Protein AF-I9LHC0-F1 (afdb_monomer)

pLDDT: mean 90.41, std 7.21, range [57.91, 95.38]

Organism: NCBI:txid1149862

Mean predicted aligned error: 3.71 Å

Foldseek 3Di:
DDKFKWKWWAAPVRDIDTDGGLVVVCVVVVHDSVVSVVVVCVVCVRTDMDIDIDDD

Nearest PDB structures (foldseek):
  1u3e-assembly1_M  TM=3.967E-01  e=2.848E+00  Okubovirus SPO1
  2npt-assembly1_A  TM=3.620E-01  e=2.068E+00  Homo sapiens
  2npt-assembly2_C  TM=3.607E-01  e=3.036E+00  Homo sapiens
  2o2v-assembly1_A  TM=3.426E-01  e=3.922E+00  Homo sapiens

Structure (mmCIF, N/CA/C/O backbone):
data_AF-I9LHC0-F1
#
_entry.id   AF-I9LHC0-F1
#
loop_
_atom_site.group_PDB
_atom_site.id
_atom_site.type_symbol
_atom_site.label_atom_id
_atom_site.label_alt_id
_atom_site.label_comp_id
_atom_site.label_asym_id
_atom_site.label_entity_id
_atom_site.label_seq_id
_atom_site.pdbx_PDB_ins_code
_atom_site.Cartn_x
_atom_site.Cartn_y
_atom_site.Cartn_z
_atom_site.occupancy
_atom_site.B_iso_or_equiv
_atom_site.auth_seq_id
_atom_site.auth_comp_id
_atom_site.auth_asym_id
_atom_site.auth_atom_id
_atom_site.pdbx_PDB_model_num
ATOM 1 N N . MET A 1 1 ? -14.459 7.190 15.634 1.00 57.91 1 MET A N 1
ATOM 2 C CA . MET A 1 1 ? -13.643 7.478 14.436 1.00 57.91 1 MET A CA 1
ATOM 3 C C . MET A 1 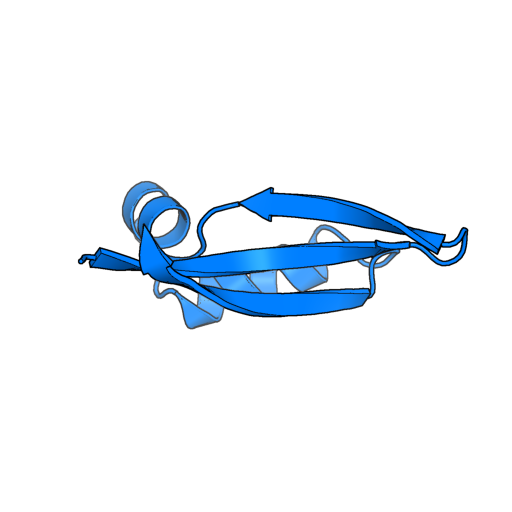1 ? -12.666 6.342 14.253 1.00 57.91 1 MET A C 1
ATOM 5 O O . MET A 1 1 ? -11.751 6.200 15.063 1.00 57.91 1 MET A O 1
ATOM 9 N N . THR A 1 2 ? -12.894 5.512 13.244 1.00 70.44 2 THR A N 1
ATOM 10 C CA . THR A 1 2 ? -11.994 4.402 12.926 1.00 70.44 2 THR A CA 1
ATOM 11 C C . THR A 1 2 ? -10.894 4.962 12.033 1.00 70.44 2 THR A C 1
ATOM 13 O O . THR A 1 2 ? -11.163 5.565 10.997 1.00 70.44 2 THR A O 1
ATOM 16 N N . LYS A 1 3 ? -9.641 4.856 12.480 1.00 77.81 3 LYS A N 1
ATO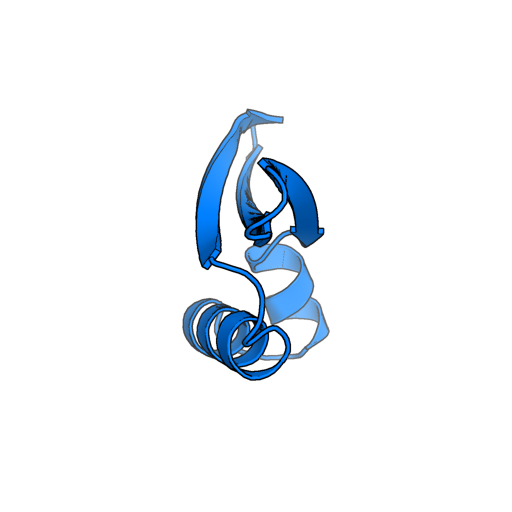M 17 C CA . LYS A 1 3 ? -8.483 5.204 11.654 1.00 77.81 3 LYS A CA 1
ATOM 18 C C . LYS A 1 3 ? -8.170 4.002 10.785 1.00 77.81 3 LYS A C 1
ATOM 20 O O . LYS A 1 3 ? -8.034 2.909 11.328 1.00 77.81 3 LYS A O 1
ATOM 25 N N . THR A 1 4 ? -7.998 4.212 9.489 1.00 85.62 4 THR A N 1
ATOM 26 C CA . THR A 1 4 ? -7.525 3.156 8.601 1.00 85.62 4 THR A CA 1
ATOM 27 C C . THR A 1 4 ? -6.319 3.593 7.791 1.00 85.62 4 THR A C 1
ATOM 29 O O . THR A 1 4 ? -6.074 4.786 7.608 1.00 85.62 4 THR A O 1
ATOM 32 N N . ARG A 1 5 ? -5.518 2.627 7.351 1.00 90.31 5 ARG A N 1
ATOM 33 C CA . ARG A 1 5 ? -4.310 2.881 6.575 1.00 90.31 5 ARG A CA 1
ATOM 34 C C . ARG A 1 5 ? -4.578 2.569 5.112 1.00 90.31 5 ARG A C 1
ATOM 36 O O . ARG A 1 5 ? -4.854 1.430 4.757 1.00 90.31 5 ARG A O 1
ATOM 43 N N . VAL A 1 6 ? -4.445 3.578 4.264 1.00 93.94 6 VAL A N 1
ATOM 44 C CA . VAL A 1 6 ? -4.732 3.501 2.831 1.00 93.94 6 VAL A CA 1
ATOM 45 C C . VAL A 1 6 ? -3.432 3.614 2.044 1.00 93.94 6 VAL A C 1
ATOM 47 O O . VAL A 1 6 ? -2.585 4.465 2.339 1.00 93.94 6 VAL A O 1
ATOM 50 N N . ALA A 1 7 ? -3.275 2.748 1.046 1.00 94.19 7 ALA A N 1
ATOM 51 C CA . ALA A 1 7 ? -2.173 2.791 0.097 1.00 94.19 7 ALA A CA 1
ATOM 52 C C . ALA A 1 7 ? -2.525 3.674 -1.108 1.00 94.19 7 ALA A C 1
ATOM 54 O O . ALA A 1 7 ? -3.578 3.520 -1.725 1.00 94.19 7 ALA A O 1
ATOM 55 N N . TYR A 1 8 ? -1.610 4.568 -1.469 1.00 94.75 8 TYR A N 1
ATOM 56 C CA . TYR A 1 8 ? -1.695 5.430 -2.644 1.00 94.75 8 TYR A CA 1
ATOM 57 C C . TYR A 1 8 ? -0.463 5.232 -3.522 1.00 94.75 8 TYR A C 1
ATOM 59 O O . TYR A 1 8 ? 0.658 5.405 -3.045 1.00 94.75 8 TYR A O 1
ATOM 67 N N . GLY A 1 9 ? -0.657 4.903 -4.795 1.00 94.94 9 GLY A N 1
ATOM 68 C CA . GLY A 1 9 ? 0.408 4.810 -5.789 1.00 94.94 9 GLY A CA 1
ATOM 69 C C . GLY A 1 9 ? 0.491 6.079 -6.631 1.00 94.94 9 GLY A C 1
ATOM 70 O O . GLY A 1 9 ? -0.501 6.482 -7.233 1.00 94.94 9 GLY A O 1
ATOM 71 N N . VAL A 1 10 ? 1.666 6.702 -6.696 1.00 94.19 10 VAL A N 1
ATOM 72 C CA . VAL A 1 10 ? 1.929 7.856 -7.569 1.00 94.19 10 VAL A CA 1
ATOM 73 C C . VAL A 1 10 ? 2.723 7.385 -8.781 1.00 94.19 10 VAL A C 1
ATOM 75 O O . VAL A 1 10 ? 3.821 6.849 -8.631 1.00 94.19 10 VAL A O 1
ATOM 78 N N . HIS A 1 11 ? 2.172 7.573 -9.976 1.00 93.31 11 HIS A N 1
ATOM 79 C CA . HIS A 1 11 ? 2.849 7.245 -11.228 1.00 93.31 11 HIS A CA 1
ATOM 80 C C . HIS A 1 11 ? 3.697 8.428 -11.717 1.00 93.31 11 HIS A C 1
ATOM 82 O O . HIS A 1 11 ? 3.424 9.584 -11.393 1.00 93.31 11 HIS A O 1
ATOM 88 N N . ALA A 1 12 ? 4.714 8.155 -12.538 1.00 87.81 12 ALA A N 1
ATOM 89 C CA . ALA A 1 12 ? 5.632 9.178 -13.051 1.00 87.81 12 ALA A CA 1
ATOM 90 C C . ALA A 1 12 ? 4.941 10.279 -13.882 1.00 87.81 12 ALA A C 1
ATOM 92 O O . ALA A 1 12 ? 5.468 11.378 -14.012 1.00 87.81 12 ALA A O 1
ATOM 93 N N . ASN A 1 13 ? 3.742 10.010 -14.405 1.00 89.75 13 ASN A N 1
ATOM 94 C CA . ASN A 1 13 ? 2.926 10.988 -15.132 1.00 89.75 13 ASN A CA 1
ATOM 95 C C . ASN A 1 13 ? 2.142 11.954 -14.217 1.00 89.75 13 ASN A C 1
ATOM 97 O O . ASN A 1 13 ? 1.334 12.728 -14.717 1.00 89.75 13 ASN A O 1
ATOM 101 N N . GLY A 1 14 ? 2.338 11.888 -12.895 1.00 87.25 14 GLY A N 1
ATOM 102 C CA . GLY A 1 14 ? 1.670 12.748 -11.914 1.00 87.25 14 GLY A CA 1
ATOM 103 C C . GLY A 1 14 ? 0.324 12.221 -11.410 1.00 87.25 14 GLY A C 1
ATOM 104 O O . GLY A 1 14 ? -0.221 12.771 -10.453 1.00 87.25 14 GLY A O 1
ATOM 105 N N . ASN A 1 15 ? -0.200 11.133 -11.982 1.00 92.81 15 ASN A N 1
ATOM 106 C CA . ASN A 1 15 ? -1.459 10.554 -11.522 1.00 92.81 15 ASN A CA 1
ATOM 107 C C . ASN A 1 15 ? -1.276 9.833 -10.183 1.00 92.81 15 ASN A C 1
ATOM 109 O O . ASN A 1 15 ? -0.333 9.059 -9.996 1.00 92.81 15 ASN A O 1
ATOM 113 N N . THR A 1 16 ? -2.220 10.056 -9.269 1.00 93.12 16 THR A N 1
ATOM 114 C CA . THR A 1 16 ? -2.300 9.351 -7.986 1.00 93.12 16 THR A CA 1
ATOM 115 C C . THR A 1 16 ? -3.473 8.383 -8.009 1.00 93.12 16 THR A C 1
ATOM 117 O O . THR A 1 16 ? -4.603 8.777 -8.285 1.00 93.12 16 THR A O 1
ATOM 120 N N . TYR A 1 17 ? -3.205 7.128 -7.675 1.00 92.00 17 TYR A N 1
ATOM 121 C CA . TYR A 1 17 ? -4.189 6.058 -7.613 1.00 92.00 17 TYR A CA 1
ATOM 122 C C . TYR A 1 17 ? -4.351 5.611 -6.165 1.00 92.00 17 TYR A C 1
ATOM 124 O O . TYR A 1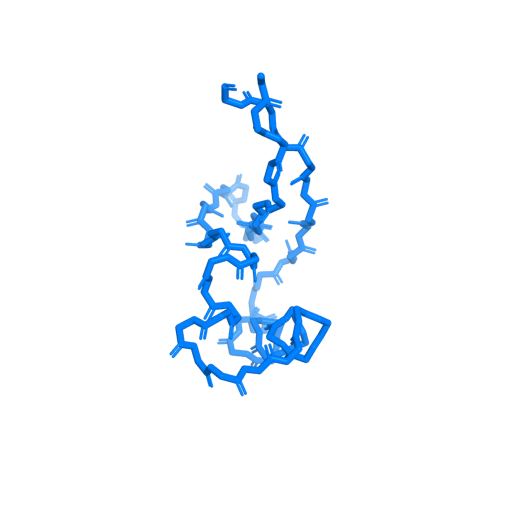 17 ? -3.367 5.314 -5.486 1.00 92.00 17 TYR A O 1
ATOM 132 N N . ARG A 1 18 ? -5.593 5.554 -5.682 1.00 91.94 18 ARG A N 1
ATOM 133 C CA . ARG A 1 18 ? -5.909 4.862 -4.431 1.00 91.94 18 ARG A CA 1
ATOM 134 C C . ARG A 1 18 ? -5.854 3.370 -4.727 1.00 91.94 18 ARG A C 1
ATOM 136 O O . ARG A 1 18 ? -6.599 2.909 -5.583 1.00 91.94 18 ARG A O 1
ATOM 143 N N . LEU A 1 19 ? -4.941 2.665 -4.070 1.00 89.19 19 LEU A N 1
ATOM 144 C CA . LEU A 1 19 ? -4.769 1.232 -4.257 1.00 89.19 19 LEU A CA 1
ATOM 145 C C . LEU A 1 19 ? -5.818 0.524 -3.408 1.00 89.19 19 LEU A C 1
ATOM 147 O O . LEU A 1 19 ? -6.880 0.242 -3.934 1.00 89.19 19 LEU A O 1
ATOM 151 N N . GLU A 1 20 ? -5.604 0.351 -2.102 1.00 87.56 20 GLU A N 1
ATOM 152 C CA . GLU A 1 20 ? -6.598 -0.258 -1.204 1.00 87.56 20 GLU A CA 1
ATOM 153 C C . GLU A 1 20 ? -6.412 0.188 0.260 1.00 87.56 20 GLU A C 1
ATOM 155 O O . GLU A 1 20 ? -5.410 0.816 0.627 1.00 87.56 20 GLU A O 1
ATOM 160 N N . ASP A 1 21 ? -7.389 -0.150 1.108 1.00 92.56 21 ASP A N 1
ATOM 161 C CA . ASP A 1 21 ? -7.230 -0.171 2.563 1.00 92.56 21 ASP A CA 1
ATOM 162 C C . ASP A 1 21 ? -6.304 -1.329 2.947 1.00 92.56 21 ASP A C 1
ATOM 164 O O . ASP A 1 21 ? -6.645 -2.500 2.791 1.00 92.56 21 ASP A O 1
ATOM 168 N N . THR A 1 22 ? -5.116 -1.006 3.439 1.00 91.62 22 THR A N 1
ATOM 169 C CA . THR A 1 22 ? -4.086 -1.997 3.768 1.00 91.62 22 THR A CA 1
ATOM 170 C C . THR A 1 22 ? -4.458 -2.903 4.935 1.00 91.62 22 THR A C 1
ATOM 172 O O . THR A 1 22 ? -3.983 -4.033 4.977 1.00 91.62 22 THR A O 1
ATOM 175 N N . VAL A 1 23 ? -5.284 -2.447 5.880 1.00 91.19 23 VAL A N 1
ATOM 176 C CA . VAL A 1 23 ? -5.651 -3.239 7.061 1.00 91.19 23 VAL A CA 1
ATOM 177 C C . VAL A 1 23 ? -6.726 -4.244 6.684 1.00 91.19 23 VAL A C 1
ATOM 179 O O . VAL A 1 23 ? -6.577 -5.439 6.938 1.00 91.19 23 VAL A O 1
ATOM 182 N N . GLU A 1 24 ? -7.783 -3.773 6.029 1.00 92.12 24 GLU A N 1
ATOM 183 C CA . GLU A 1 24 ? -8.885 -4.625 5.592 1.00 92.12 24 GLU A CA 1
ATOM 184 C C . GLU A 1 24 ? -8.429 -5.625 4.523 1.00 92.12 24 GLU A C 1
ATOM 186 O O . GLU A 1 24 ? -8.780 -6.803 4.579 1.00 92.12 24 GLU A O 1
ATOM 191 N N . SER A 1 25 ? -7.603 -5.187 3.573 1.00 92.56 25 SER A N 1
ATOM 192 C CA . SER A 1 25 ? -7.134 -6.057 2.488 1.00 92.56 25 SER A CA 1
ATOM 193 C C . SER A 1 25 ? -6.140 -7.101 2.986 1.00 92.56 25 SER A C 1
ATOM 195 O O . SER A 1 25 ? -6.206 -8.255 2.564 1.00 92.56 25 SER A O 1
ATOM 197 N N . ALA A 1 26 ? -5.2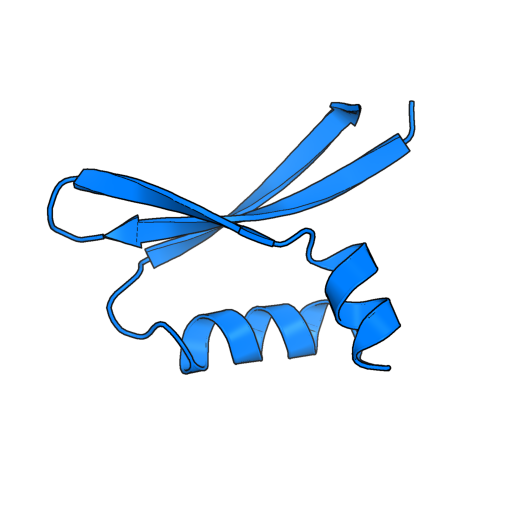82 -6.749 3.950 1.00 93.06 26 ALA A N 1
ATOM 198 C CA . ALA A 1 26 ? -4.433 -7.729 4.618 1.00 93.06 26 ALA A CA 1
ATOM 199 C C . ALA A 1 26 ? -5.264 -8.763 5.393 1.00 93.06 26 ALA A C 1
ATOM 201 O O . ALA A 1 26 ? -4.992 -9.957 5.285 1.00 93.06 26 ALA A O 1
ATOM 202 N N . LEU A 1 27 ? -6.318 -8.332 6.097 1.00 93.31 27 LEU A N 1
ATOM 203 C CA . LEU A 1 27 ? -7.234 -9.240 6.792 1.00 93.31 27 LEU A CA 1
ATOM 204 C C . LEU A 1 27 ? -7.930 -10.199 5.814 1.00 93.31 27 LEU A C 1
ATOM 206 O O . LEU A 1 27 ? -7.939 -11.405 6.049 1.00 93.31 27 LEU A O 1
ATOM 210 N N . LYS A 1 28 ? -8.454 -9.689 4.692 1.00 93.62 28 LYS A N 1
ATOM 211 C CA . LYS A 1 28 ? -9.078 -10.506 3.632 1.00 93.62 28 LYS A CA 1
ATOM 212 C C . LYS A 1 28 ? -8.101 -11.498 3.006 1.00 93.62 28 LYS A C 1
ATOM 214 O O . LYS A 1 28 ? -8.487 -12.617 2.687 1.00 93.62 28 LYS A O 1
ATOM 219 N N . ALA A 1 29 ? -6.842 -11.101 2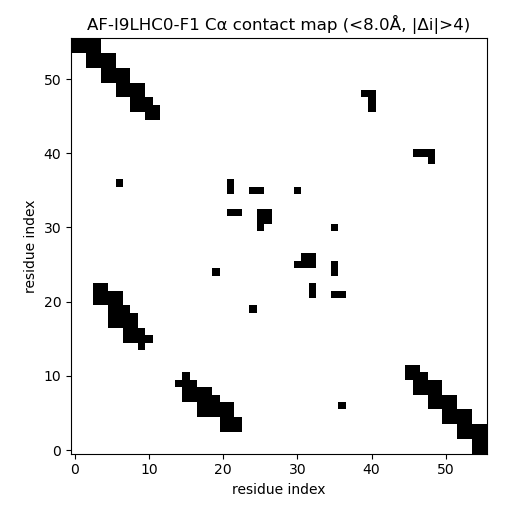.850 1.00 92.69 29 ALA A N 1
ATOM 220 C CA . ALA A 1 29 ? -5.780 -11.961 2.343 1.00 92.69 29 ALA A CA 1
ATOM 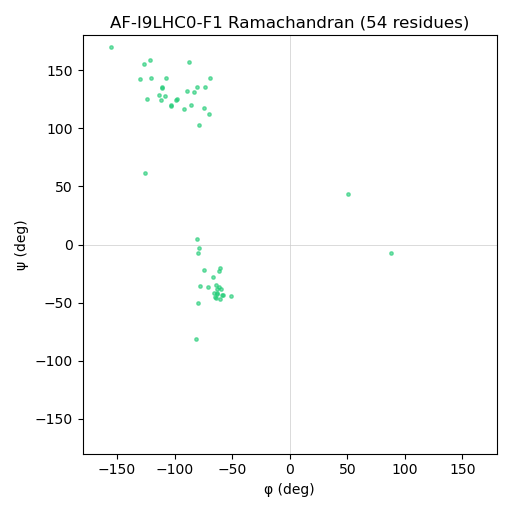221 C C . ALA A 1 29 ? -5.225 -12.936 3.400 1.00 92.69 29 ALA A C 1
ATOM 223 O O . ALA A 1 29 ? -4.359 -13.742 3.067 1.00 92.69 29 ALA A O 1
ATOM 224 N N . ASN A 1 30 ? -5.694 -12.868 4.653 1.00 95.19 30 ASN A N 1
ATOM 225 C CA . ASN A 1 30 ? -5.125 -13.579 5.800 1.00 95.19 30 ASN A CA 1
ATOM 226 C C . ASN A 1 30 ? -3.601 -13.362 5.931 1.00 95.19 30 ASN A C 1
ATOM 228 O O . ASN A 1 30 ? -2.826 -14.294 6.144 1.00 95.19 30 ASN A O 1
ATOM 232 N N . MET A 1 31 ? -3.167 -12.113 5.747 1.00 94.06 31 MET A N 1
ATOM 233 C CA . MET A 1 31 ? -1.770 -11.680 5.779 1.00 94.06 31 MET A CA 1
ATOM 234 C C . MET A 1 31 ? -1.549 -10.617 6.856 1.00 94.06 31 MET A C 1
ATOM 236 O O . MET A 1 31 ? -2.463 -9.895 7.253 1.00 94.06 31 MET A O 1
ATOM 240 N N . MET A 1 32 ? -0.297 -10.453 7.292 1.00 94.25 32 MET A N 1
ATOM 241 C CA . MET A 1 32 ? 0.078 -9.270 8.063 1.00 94.25 32 MET A CA 1
ATOM 242 C C . MET A 1 32 ? 0.043 -8.025 7.172 1.00 94.25 32 MET A C 1
ATOM 244 O O . MET A 1 32 ? 0.480 -8.064 6.021 1.00 94.25 32 MET A O 1
ATOM 248 N N . VAL A 1 33 ? -0.392 -6.890 7.733 1.00 92.88 33 VAL A N 1
ATOM 249 C CA . VAL A 1 33 ? -0.470 -5.596 7.024 1.00 92.88 33 VAL A CA 1
ATOM 250 C C . VAL A 1 33 ? 0.848 -5.258 6.331 1.00 92.88 33 VAL A C 1
ATOM 252 O O . VAL A 1 33 ? 0.859 -4.907 5.159 1.00 92.88 33 VAL A O 1
ATOM 255 N N . ARG A 1 34 ? 1.977 -5.450 7.020 1.00 93.31 34 ARG A N 1
ATOM 256 C CA . ARG A 1 34 ? 3.310 -5.151 6.481 1.00 93.31 34 ARG A CA 1
ATOM 257 C C . ARG A 1 34 ? 3.688 -6.010 5.271 1.00 93.31 34 ARG A C 1
ATOM 259 O O . ARG A 1 34 ? 4.392 -5.533 4.386 1.00 93.31 34 ARG A O 1
ATOM 266 N N . ASP A 1 35 ? 3.258 -7.266 5.230 1.00 95.38 35 ASP A N 1
ATOM 267 C CA . ASP A 1 35 ? 3.555 -8.151 4.100 1.00 95.38 35 ASP A CA 1
ATOM 268 C C . ASP A 1 35 ? 2.649 -7.840 2.912 1.00 95.38 35 ASP A C 1
ATOM 270 O O . ASP A 1 35 ? 3.103 -7.840 1.769 1.00 95.38 35 ASP A O 1
ATOM 274 N N . TYR A 1 36 ? 1.399 -7.470 3.182 1.00 94.56 36 TYR A N 1
ATOM 275 C CA . TYR A 1 36 ? 0.501 -6.942 2.164 1.00 94.56 36 TYR A CA 1
ATOM 276 C C . TYR A 1 36 ? 1.027 -5.616 1.571 1.00 94.56 36 TYR A C 1
ATOM 278 O O . TYR A 1 36 ? 1.048 -5.454 0.354 1.00 94.56 36 TYR A O 1
ATOM 286 N N . GLU A 1 37 ? 1.551 -4.702 2.397 1.00 93.38 37 GLU A N 1
ATOM 287 C CA . GLU A 1 37 ? 2.207 -3.461 1.944 1.00 93.38 37 GLU A CA 1
ATOM 288 C C . GLU A 1 37 ? 3.404 -3.731 1.018 1.00 93.38 37 GLU A C 1
A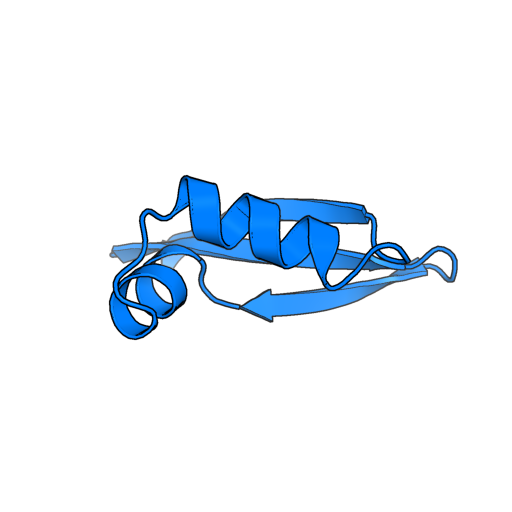TOM 290 O O . GLU A 1 37 ? 3.544 -3.070 -0.010 1.00 93.38 37 GLU A O 1
ATOM 295 N N . LYS A 1 38 ? 4.258 -4.712 1.347 1.00 94.69 38 LYS A N 1
ATOM 296 C CA . LYS A 1 38 ? 5.373 -5.120 0.473 1.00 94.69 38 LYS A CA 1
ATOM 297 C C . LYS A 1 38 ? 4.868 -5.695 -0.844 1.00 94.69 38 LYS A C 1
ATOM 299 O O . LYS A 1 38 ? 5.332 -5.280 -1.901 1.00 94.69 38 LYS A O 1
ATOM 304 N N . LYS A 1 39 ? 3.879 -6.590 -0.784 1.00 94.38 39 LYS A N 1
ATOM 305 C CA . LYS A 1 39 ? 3.279 -7.203 -1.971 1.00 94.38 39 LYS A CA 1
ATOM 306 C C . LYS A 1 39 ? 2.660 -6.153 -2.893 1.00 94.38 39 LYS A C 1
ATOM 308 O O . LYS A 1 39 ? 2.802 -6.250 -4.105 1.00 94.38 39 LYS A O 1
ATOM 313 N N . LEU A 1 40 ? 2.032 -5.115 -2.339 1.00 92.31 40 LEU A N 1
ATOM 314 C CA . LEU A 1 40 ? 1.543 -3.980 -3.124 1.00 92.31 40 LEU A CA 1
ATOM 315 C C . LEU A 1 40 ? 2.670 -3.288 -3.901 1.00 92.31 40 LEU A C 1
ATOM 317 O O . LEU A 1 40 ? 2.473 -2.971 -5.073 1.00 92.31 40 LEU A O 1
ATOM 321 N N . ILE A 1 41 ? 3.831 -3.070 -3.273 1.00 93.31 41 ILE A N 1
ATOM 322 C CA . ILE A 1 41 ? 5.008 -2.460 -3.918 1.00 93.31 41 ILE A CA 1
ATOM 323 C C . ILE A 1 41 ? 5.538 -3.369 -5.029 1.00 93.31 41 ILE A C 1
ATOM 325 O O . ILE A 1 41 ? 5.789 -2.896 -6.134 1.00 93.31 41 ILE A O 1
ATOM 329 N N . GLU A 1 42 ? 5.654 -4.668 -4.761 1.00 94.06 42 GLU A N 1
ATOM 330 C CA . GLU A 1 42 ? 6.125 -5.664 -5.731 1.00 94.06 42 GLU A CA 1
ATOM 331 C C . GLU A 1 42 ? 5.193 -5.797 -6.944 1.00 94.06 42 GLU A C 1
ATOM 333 O O . GLU A 1 42 ? 5.664 -5.942 -8.069 1.00 94.06 42 GLU A O 1
ATOM 338 N N . LEU A 1 43 ? 3.875 -5.714 -6.733 1.00 93.06 43 LEU A N 1
ATOM 339 C CA . LEU A 1 43 ? 2.870 -5.799 -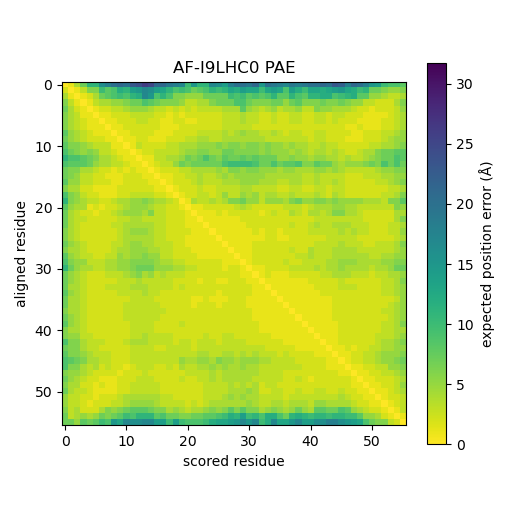7.797 1.00 93.06 43 LEU A CA 1
ATOM 340 C C . LEU A 1 43 ? 2.776 -4.530 -8.652 1.00 93.06 43 LEU A C 1
ATOM 342 O O . LEU A 1 43 ? 2.285 -4.597 -9.776 1.00 93.06 43 LEU A O 1
ATOM 346 N N . ASN A 1 44 ? 3.218 -3.381 -8.134 1.00 91.69 44 ASN A N 1
ATOM 347 C CA . ASN A 1 44 ? 3.121 -2.093 -8.822 1.00 91.69 44 ASN A CA 1
ATOM 348 C C . ASN A 1 44 ? 4.495 -1.411 -8.927 1.00 91.69 44 ASN A C 1
ATOM 350 O O . ASN A 1 44 ? 4.662 -0.298 -8.418 1.00 91.69 44 ASN A O 1
ATOM 354 N N . PRO A 1 45 ? 5.481 -2.027 -9.604 1.00 92.31 45 PRO A N 1
ATOM 355 C CA . PRO A 1 45 ? 6.836 -1.484 -9.690 1.00 92.31 45 PRO A CA 1
ATOM 356 C C . PRO A 1 45 ? 6.891 -0.113 -10.381 1.00 92.31 45 PRO A C 1
ATOM 358 O O . PRO A 1 45 ? 7.819 0.659 -10.149 1.00 92.31 45 PRO A O 1
ATOM 361 N N . GLN A 1 46 ? 5.894 0.222 -11.209 1.00 91.81 46 GLN A N 1
ATOM 362 C CA . GLN A 1 46 ? 5.785 1.527 -11.866 1.00 91.81 46 GLN A CA 1
ATOM 363 C C . GLN A 1 46 ? 5.225 2.645 -10.968 1.00 91.81 46 GLN A C 1
ATOM 365 O O . GLN A 1 46 ? 5.175 3.803 -11.391 1.00 91.81 46 GLN A O 1
ATOM 370 N N . LEU A 1 47 ? 4.762 2.323 -9.756 1.00 93.12 47 LEU A N 1
ATOM 371 C CA . LEU A 1 47 ? 4.162 3.281 -8.833 1.00 93.12 47 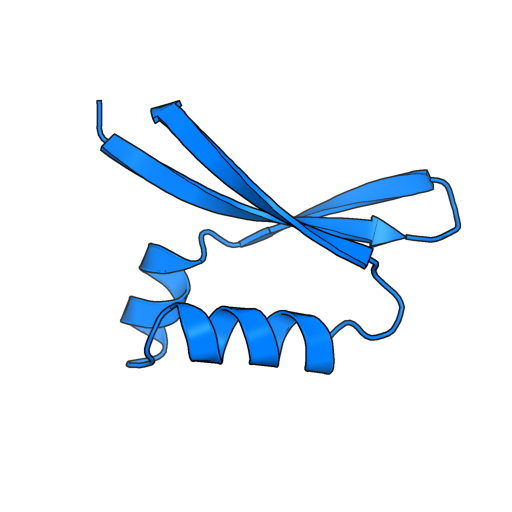LEU A CA 1
ATOM 372 C C . LEU A 1 47 ? 5.066 3.513 -7.627 1.00 93.12 47 LEU A C 1
ATOM 374 O O . LEU A 1 47 ? 5.523 2.587 -6.962 1.00 93.12 47 LEU A O 1
ATOM 378 N N . LYS A 1 48 ? 5.230 4.780 -7.251 1.00 94.12 48 LYS A N 1
ATOM 379 C CA . LYS A 1 48 ? 5.741 5.132 -5.929 1.00 94.12 48 LYS A CA 1
ATOM 380 C C . LYS A 1 48 ? 4.605 5.009 -4.920 1.00 94.12 48 LYS A C 1
ATOM 382 O O . LYS A 1 48 ? 3.741 5.885 -4.852 1.00 94.12 48 LYS A O 1
ATOM 387 N N . ILE A 1 49 ? 4.598 3.928 -4.145 1.00 93.56 49 ILE A N 1
ATOM 388 C CA . ILE A 1 49 ? 3.561 3.687 -3.136 1.00 93.56 49 ILE A CA 1
ATOM 389 C C . ILE A 1 49 ? 3.849 4.472 -1.857 1.00 93.56 49 ILE A C 1
ATOM 391 O O . ILE A 1 49 ? 4.970 4.505 -1.351 1.00 93.56 49 ILE A O 1
ATOM 395 N N . THR A 1 50 ? 2.810 5.100 -1.318 1.00 93.25 50 THR A N 1
ATOM 396 C CA . THR A 1 50 ? 2.809 5.800 -0.034 1.00 93.25 50 THR A CA 1
ATOM 397 C C . THR A 1 50 ? 1.625 5.335 0.803 1.00 93.25 50 THR A C 1
ATOM 399 O O . THR A 1 50 ? 0.540 5.099 0.276 1.00 93.25 50 THR A O 1
ATOM 402 N N . PHE A 1 51 ? 1.818 5.214 2.115 1.00 92.50 51 PHE A N 1
ATOM 403 C CA . PHE A 1 51 ? 0.778 4.766 3.041 1.00 92.50 51 PHE A CA 1
ATOM 404 C C . PHE A 1 51 ? 0.372 5.919 3.950 1.00 92.50 51 PHE A C 1
ATOM 406 O O . PHE A 1 51 ? 1.218 6.503 4.632 1.00 92.50 51 PHE A O 1
ATOM 413 N N . LYS A 1 52 ? -0.918 6.248 3.972 1.00 92.56 52 LYS A N 1
ATOM 414 C CA . LYS A 1 52 ? -1.469 7.342 4.781 1.00 92.56 52 LYS A CA 1
ATOM 415 C C . LYS A 1 52 ? -2.519 6.807 5.741 1.00 92.56 52 LYS A C 1
ATOM 417 O O . LYS A 1 52 ? -3.256 5.887 5.404 1.00 92.56 52 LYS A O 1
ATOM 422 N N . VAL A 1 53 ? -2.570 7.374 6.945 1.00 91.06 53 VAL A N 1
ATOM 423 C CA . VAL A 1 53 ? -3.630 7.071 7.912 1.00 91.06 53 VAL A CA 1
ATOM 424 C C . VAL A 1 53 ? -4.754 8.073 7.709 1.00 91.06 53 VAL A C 1
ATOM 426 O O . VAL A 1 53 ? -4.559 9.270 7.916 1.00 91.06 53 VAL A O 1
ATOM 429 N N . GLU A 1 54 ? -5.921 7.580 7.324 1.00 88.38 54 GLU A N 1
ATOM 430 C CA . GLU A 1 54 ? -7.124 8.375 7.108 1.00 88.38 54 GLU A CA 1
ATOM 431 C C . GLU A 1 54 ? -8.133 8.120 8.226 1.00 88.38 54 GLU A C 1
ATOM 433 O O . GLU A 1 54 ? -8.237 7.014 8.765 1.00 88.38 54 GLU A O 1
ATOM 438 N N . LYS A 1 55 ? -8.849 9.176 8.618 1.00 78.94 55 LYS A N 1
ATOM 439 C CA . LYS A 1 55 ? -9.962 9.091 9.564 1.00 78.94 55 LYS A CA 1
ATOM 440 C C . LYS A 1 55 ? -11.252 9.061 8.756 1.00 78.94 55 LYS A C 1
ATOM 442 O O . LYS A 1 55 ? -11.475 9.985 7.979 1.00 78.94 55 LYS A O 1
ATOM 447 N N . TRP A 1 56 ? -12.053 8.025 8.976 1.00 63.53 56 TRP A N 1
ATOM 448 C CA . TRP A 1 56 ? -13.443 7.949 8.538 1.00 63.53 56 TRP A CA 1
ATOM 449 C C . TRP A 1 56 ? -14.369 8.342 9.696 1.00 63.53 56 TRP A C 1
ATOM 451 O O . TRP A 1 56 ? -14.050 8.014 10.875 1.00 63.53 56 TRP A O 1
#

Radius of gyration: 11.34 Å; Cα contacts (8 Å, |Δi|>4): 88; chains: 1; bounding box: 20×26×30 Å

Secondary structure (DSSP, 8-state):
--EEEEEEEEETTS-EEEEEEHHHHHHHTTS-HHHHHHHHHHH-TTEEEEEEEEE-

Solvent-accessible surface area (backbone atoms only — not comparable to full-atom values): 3226 Å² total; per-residue (Å²): 121,59,72,45,42,35,34,33,29,37,33,92,88,72,52,74,42,80,69,50,51,39,56,64,50,10,55,76,67,74,44,56,43,72,58,41,55,50,50,53,45,71,77,33,77,76,33,56,70,46,79,44,81,44,79,93

Sequence (56 aa):
MTKTRVAYGVHANGNTYRLEDTVESALKANMMVRDYEKKLIELNPQLKITFKVEKW